Protein AF-A0A817AY03-F1 (afdb_monomer_lite)

Sequence (115 aa):
TSQDGQIGIVLSPLWFEPYSTSLEDNEAVKRALAIELDCNKHRTRDRGILHSVPEGLRKVLNYIKDKYNNPTVYIKENGINDYDDGRKSRGDILNDTFRIKYHEDHLQQLYKAIM

Secondary structure (DSSP, 8-state):
----PPP-----PPP---SSSSHHHHHHHHHHHHHHHHS-PPP--SS-PPP--HHHHHHHHHHHHHHTTS----------PPP--S---HHHHH--HHHHHHHHHHHHHHHHHH-

InterPro domains:
  IPR001360 Glycoside hydrolase family 1 [PF00232] (52-114)
  IPR001360 Glycoside hydrolase family 1 [PTHR10353] (47-114)
  IPR017853 Glycoside hydrolase superfamily [SSF51445] (2-114)

Structure (mmCIF, N/CA/C/O backbone):
data_AF-A0A817AY03-F1
#
_entry.id   AF-A0A817AY03-F1
#
loop_
_atom_site.group_PDB
_atom_site.id
_atom_site.type_symbol
_atom_site.label_atom_id
_atom_site.label_alt_id
_atom_site.label_comp_id
_atom_site.label_asym_id
_atom_site.label_entity_id
_atom_site.label_seq_id
_atom_site.pdbx_PDB_ins_code
_atom_site.Cartn_x
_atom_site.Cartn_y
_atom_site.Cartn_z
_atom_site.occupancy
_atom_site.B_iso_or_equiv
_atom_site.auth_seq_id
_atom_site.auth_comp_id
_atom_site.auth_asym_id
_atom_site.auth_atom_id
_atom_site.pdbx_PDB_model_num
ATOM 1 N N . THR A 1 1 ? -40.099 -7.678 -7.624 1.00 68.94 1 THR A N 1
ATOM 2 C CA . THR A 1 1 ? -38.789 -8.358 -7.582 1.00 68.94 1 THR A CA 1
ATOM 3 C C . THR A 1 1 ? -37.878 -7.537 -6.696 1.00 68.94 1 THR A C 1
ATOM 5 O O . THR A 1 1 ? -37.611 -6.394 -7.039 1.00 68.94 1 THR A O 1
ATOM 8 N N . SER A 1 2 ? -37.493 -8.036 -5.518 1.00 71.88 2 SER A N 1
ATOM 9 C CA . SER A 1 2 ? -36.431 -7.384 -4.740 1.00 71.88 2 SER A CA 1
ATOM 10 C C . SER A 1 2 ? -35.095 -7.705 -5.405 1.00 71.88 2 SER A C 1
ATOM 12 O O . SER A 1 2 ? -34.881 -8.834 -5.843 1.00 71.88 2 SER A O 1
ATOM 14 N N . GLN A 1 3 ? -34.235 -6.705 -5.559 1.00 78.62 3 GLN A N 1
ATOM 15 C CA . GLN A 1 3 ? -32.862 -6.908 -6.007 1.00 78.62 3 GLN A CA 1
ATOM 16 C C . GLN A 1 3 ? -31.963 -6.878 -4.771 1.00 78.62 3 GLN A C 1
ATOM 18 O O . GLN A 1 3 ? -31.939 -5.869 -4.072 1.00 78.62 3 GLN A O 1
ATOM 23 N N . ASP A 1 4 ? -31.201 -7.947 -4.536 1.00 86.94 4 ASP A N 1
ATOM 24 C CA . ASP A 1 4 ? -30.235 -8.064 -3.427 1.00 86.94 4 ASP A CA 1
ATOM 25 C C . ASP A 1 4 ? -28.902 -7.349 -3.740 1.00 86.94 4 ASP A C 1
ATOM 27 O O . ASP A 1 4 ? -27.816 -7.782 -3.353 1.00 86.94 4 ASP A O 1
ATOM 31 N N . GLY A 1 5 ? -28.967 -6.263 -4.515 1.00 84.44 5 GLY A N 1
ATOM 32 C CA . GLY A 1 5 ? -27.798 -5.490 -4.920 1.00 84.44 5 GLY A CA 1
ATOM 33 C C . GLY A 1 5 ? -27.211 -4.707 -3.748 1.00 84.44 5 GLY A C 1
ATOM 34 O O . GLY A 1 5 ? -27.939 -4.125 -2.948 1.00 84.44 5 GLY A O 1
ATOM 35 N N . GLN A 1 6 ? -25.884 -4.652 -3.669 1.00 85.69 6 GLN A N 1
ATOM 36 C CA . GLN A 1 6 ? -25.173 -3.823 -2.697 1.00 85.69 6 GLN A CA 1
ATOM 37 C C . GLN A 1 6 ? -24.692 -2.534 -3.373 1.00 85.69 6 GLN A C 1
ATOM 39 O O . GLN A 1 6 ? -24.118 -2.576 -4.462 1.00 85.69 6 GLN A O 1
ATOM 44 N N . ILE A 1 7 ? -24.914 -1.390 -2.722 1.00 83.81 7 ILE A N 1
ATOM 45 C CA . ILE A 1 7 ? -24.373 -0.087 -3.129 1.00 83.81 7 ILE A CA 1
ATOM 46 C C . ILE A 1 7 ? -23.209 0.236 -2.192 1.00 83.81 7 ILE A C 1
ATOM 48 O O . ILE A 1 7 ? -23.358 0.171 -0.973 1.00 83.81 7 ILE A O 1
ATOM 52 N N . GLY A 1 8 ? -22.058 0.589 -2.760 1.00 81.25 8 GLY A N 1
ATOM 53 C CA . GLY A 1 8 ? -20.866 0.997 -2.020 1.00 81.25 8 GLY A CA 1
ATOM 54 C C . GLY A 1 8 ? -20.216 2.228 -2.645 1.00 81.25 8 GLY A C 1
ATOM 55 O O . GLY A 1 8 ? -20.523 2.596 -3.779 1.00 81.25 8 GLY A O 1
ATOM 56 N N . ILE A 1 9 ? -19.310 2.859 -1.901 1.00 80.62 9 ILE A N 1
ATOM 57 C CA . ILE A 1 9 ? -18.501 3.991 -2.366 1.00 80.62 9 ILE A CA 1
ATOM 58 C C . ILE A 1 9 ? -17.083 3.479 -2.622 1.00 80.62 9 ILE A C 1
ATOM 60 O O . ILE A 1 9 ? -16.515 2.784 -1.780 1.00 80.62 9 ILE A O 1
ATOM 64 N N . VAL A 1 10 ? -16.507 3.814 -3.779 1.00 81.25 10 VAL A N 1
ATOM 65 C CA . VAL A 1 10 ? -15.103 3.511 -4.083 1.00 81.25 10 VAL A CA 1
ATOM 66 C C . VAL A 1 10 ? -14.241 4.655 -3.565 1.00 81.25 10 VAL A C 1
ATOM 68 O O . VAL A 1 10 ? -14.368 5.787 -4.028 1.00 81.25 10 VAL A O 1
ATOM 71 N N . LEU A 1 11 ? -13.373 4.351 -2.603 1.00 80.00 11 LEU A N 1
ATOM 72 C CA . LEU A 1 11 ? -12.358 5.269 -2.094 1.00 80.00 11 LEU A CA 1
ATOM 73 C C . LEU A 1 11 ? -10.998 4.880 -2.684 1.00 80.00 11 LEU A C 1
ATOM 75 O O . LEU A 1 11 ? -10.690 3.694 -2.795 1.00 80.00 11 LEU A O 1
ATOM 79 N N . SER A 1 12 ? -10.181 5.873 -3.038 1.00 80.00 12 SER A N 1
ATOM 80 C CA . SER A 1 12 ? -8.818 5.681 -3.561 1.00 80.00 12 SER A CA 1
ATOM 81 C C . SER A 1 12 ? -7.791 6.343 -2.630 1.00 80.00 12 SER A C 1
ATOM 83 O O . SER A 1 12 ? -7.178 7.335 -3.034 1.00 80.00 12 SER A O 1
ATOM 85 N N . PRO A 1 13 ? -7.620 5.840 -1.393 1.00 76.50 13 PRO A N 1
ATOM 86 C CA . PRO A 1 13 ? -6.729 6.456 -0.422 1.00 76.50 13 PRO A CA 1
ATOM 87 C C . PRO A 1 13 ? -5.252 6.272 -0.785 1.00 76.50 13 PRO A C 1
ATOM 89 O O . PRO A 1 13 ? -4.847 5.248 -1.341 1.00 76.50 13 PRO A O 1
ATOM 92 N N . LEU A 1 14 ? -4.433 7.245 -0.409 1.00 76.50 14 LEU A N 1
ATOM 93 C CA . LEU A 1 14 ? -2.986 7.206 -0.441 1.00 76.50 14 LEU A CA 1
ATOM 94 C C . LEU A 1 14 ? -2.456 6.810 0.927 1.00 76.50 14 LEU A C 1
ATOM 96 O O . LEU A 1 14 ? -3.041 7.064 1.979 1.00 76.50 14 LEU A O 1
ATOM 100 N N . TRP A 1 15 ? -1.272 6.218 0.896 1.00 80.25 15 TRP A N 1
ATOM 101 C CA . TRP A 1 15 ? -0.473 6.048 2.089 1.00 80.25 15 TRP A CA 1
ATOM 102 C C . TRP A 1 15 ? 0.545 7.186 2.197 1.00 80.25 15 TRP A C 1
ATOM 104 O O . TRP A 1 15 ? 1.190 7.542 1.209 1.00 80.25 15 TRP A O 1
ATOM 114 N N . PHE A 1 16 ? 0.710 7.722 3.406 1.00 82.25 16 PHE A N 1
ATOM 115 C CA . PHE A 1 16 ? 1.714 8.733 3.725 1.00 82.25 16 PHE A CA 1
ATOM 116 C C . PHE A 1 16 ? 2.697 8.165 4.746 1.00 82.25 16 PHE A C 1
ATOM 118 O O . PHE A 1 16 ? 2.293 7.548 5.732 1.00 82.25 16 PHE A O 1
ATOM 125 N N . GLU A 1 17 ? 3.989 8.388 4.527 1.00 82.31 17 GLU A N 1
ATOM 126 C CA . GLU A 1 17 ? 5.019 8.079 5.518 1.00 82.31 17 GLU A CA 1
ATOM 127 C C . GLU A 1 17 ? 5.395 9.343 6.294 1.00 82.31 17 GLU A C 1
ATOM 129 O O . GLU A 1 17 ? 5.494 10.416 5.691 1.00 82.31 17 GLU A O 1
ATOM 134 N N . PRO A 1 18 ? 5.567 9.253 7.625 1.00 87.12 18 PRO A N 1
ATOM 135 C CA . PRO A 1 18 ? 5.958 10.409 8.414 1.00 87.12 18 PRO A CA 1
ATOM 136 C C . PRO A 1 18 ? 7.391 10.799 8.055 1.00 87.12 18 PRO A C 1
ATOM 138 O O . PRO A 1 18 ? 8.245 9.936 7.852 1.00 87.12 18 PRO A O 1
ATOM 141 N N . TYR A 1 19 ? 7.659 12.103 7.993 1.00 86.19 19 TYR A N 1
ATOM 142 C CA . TYR A 1 19 ? 8.994 12.609 7.671 1.00 86.19 19 TYR A CA 1
ATOM 143 C C . TYR A 1 19 ? 10.032 12.224 8.739 1.00 86.19 19 TYR A C 1
ATOM 145 O O . TYR A 1 19 ? 11.178 11.915 8.416 1.00 86.19 19 TYR A O 1
ATOM 153 N N . SER A 1 20 ? 9.630 12.200 10.013 1.00 91.38 20 SER A N 1
ATOM 154 C CA . SER A 1 20 ? 10.464 11.758 11.130 1.00 91.38 20 SER A CA 1
ATOM 155 C C . SER A 1 20 ? 9.662 10.969 12.170 1.00 91.38 20 SER A C 1
ATOM 157 O O . SER A 1 20 ? 8.452 10.783 12.053 1.00 91.38 20 SER A O 1
ATOM 159 N N . THR A 1 21 ? 10.332 10.508 13.228 1.00 91.38 21 THR A N 1
ATOM 160 C CA . THR A 1 21 ? 9.687 9.847 14.375 1.00 91.38 21 THR A CA 1
ATOM 161 C C . THR A 1 21 ? 9.020 10.829 15.344 1.00 91.38 21 THR A C 1
ATOM 163 O O . THR A 1 21 ? 8.517 10.403 16.385 1.00 91.38 21 THR A O 1
ATOM 166 N N . SER A 1 22 ? 9.002 12.130 15.030 1.00 94.94 22 SER A N 1
ATOM 167 C CA . SER A 1 22 ? 8.353 13.144 15.860 1.00 94.94 22 SER A CA 1
ATOM 168 C C . SER A 1 22 ? 6.854 12.864 16.025 1.00 94.94 22 SER A C 1
ATOM 170 O O . SER A 1 22 ? 6.196 12.287 15.153 1.00 94.94 22 SER A O 1
ATOM 172 N N . LEU A 1 23 ? 6.286 13.275 17.160 1.00 92.38 23 LEU A N 1
ATOM 173 C CA . LEU A 1 23 ? 4.842 13.164 17.378 1.00 92.38 23 LEU A CA 1
ATOM 174 C C . LEU A 1 23 ? 4.064 13.964 16.322 1.00 92.38 23 LEU A C 1
ATOM 176 O O . LEU A 1 23 ? 3.047 13.495 15.823 1.00 92.38 23 LEU A O 1
ATOM 180 N N . GLU A 1 24 ? 4.568 15.141 15.956 1.00 92.62 24 GLU A N 1
ATOM 181 C CA . GLU A 1 24 ? 3.927 16.032 14.992 1.00 92.62 24 GLU A CA 1
ATOM 182 C C . GLU A 1 24 ? 3.797 15.394 13.603 1.00 92.62 24 GLU A C 1
ATOM 184 O O . GLU A 1 24 ? 2.703 15.406 13.036 1.00 92.62 24 GLU A O 1
ATOM 189 N N . ASP A 1 25 ? 4.860 14.764 13.094 1.00 90.06 25 ASP A N 1
ATOM 190 C CA . ASP A 1 25 ? 4.835 14.098 11.786 1.00 90.06 25 ASP A CA 1
ATOM 191 C C . ASP A 1 25 ? 3.897 12.888 11.781 1.00 90.06 25 ASP A C 1
ATOM 193 O O . ASP A 1 25 ? 3.136 12.677 10.833 1.00 90.06 25 ASP A O 1
ATOM 197 N N . ASN A 1 26 ? 3.896 12.111 12.866 1.00 87.94 26 ASN A N 1
ATOM 198 C CA . ASN A 1 26 ? 2.990 10.974 13.007 1.00 87.94 26 ASN A CA 1
ATOM 199 C C . ASN A 1 26 ? 1.519 11.417 13.057 1.00 87.94 26 ASN A C 1
ATOM 201 O O . ASN A 1 26 ? 0.663 10.810 12.408 1.00 87.94 26 ASN A O 1
ATOM 205 N N . GLU A 1 27 ? 1.209 12.492 13.783 1.00 89.00 27 GLU A N 1
ATOM 206 C CA . GLU A 1 27 ? -0.142 13.059 13.817 1.00 89.00 27 GLU A CA 1
ATOM 207 C C . GLU A 1 27 ? -0.519 13.747 12.497 1.00 89.00 27 GLU A C 1
ATOM 209 O O . GLU A 1 27 ? -1.690 13.763 12.117 1.00 89.00 27 GLU A O 1
ATOM 214 N N . ALA A 1 28 ? 0.443 14.292 11.749 1.00 88.06 28 ALA A N 1
ATOM 215 C CA . ALA A 1 28 ? 0.204 14.806 10.404 1.00 88.06 28 ALA A CA 1
ATOM 216 C C . ALA A 1 28 ? -0.226 13.687 9.440 1.00 88.06 28 ALA A C 1
ATOM 218 O O . ALA A 1 28 ? -1.235 13.841 8.752 1.00 88.06 28 ALA A O 1
ATOM 219 N N . VAL A 1 29 ? 0.457 12.537 9.454 1.00 86.62 29 VAL A N 1
ATOM 220 C CA . VAL A 1 29 ? 0.093 11.363 8.638 1.00 86.62 29 VAL A CA 1
ATOM 221 C C . VAL A 1 29 ? -1.296 10.833 8.991 1.00 86.62 29 VAL A C 1
ATOM 223 O O . VAL A 1 29 ? -2.113 10.610 8.097 1.00 86.62 29 VAL A O 1
ATOM 226 N N . LYS A 1 30 ? -1.606 10.679 10.285 1.00 84.19 30 LYS A N 1
ATOM 227 C CA . LYS A 1 30 ? -2.936 10.223 10.727 1.00 84.19 30 LYS A CA 1
ATOM 228 C C . LYS A 1 30 ? -4.044 11.169 10.271 1.00 84.19 30 LYS A C 1
ATOM 230 O O . LYS A 1 30 ? -5.084 10.710 9.802 1.00 84.19 30 LYS A O 1
ATOM 235 N N . ARG A 1 31 ? -3.821 12.484 10.385 1.00 84.06 31 ARG A N 1
ATOM 236 C CA . ARG A 1 31 ? -4.769 13.503 9.909 1.00 84.06 31 ARG A CA 1
ATOM 237 C C . ARG A 1 31 ? -4.931 13.462 8.394 1.00 84.06 31 ARG A C 1
ATOM 239 O O . ARG A 1 31 ? -6.056 13.575 7.925 1.00 84.06 31 ARG A O 1
ATOM 246 N N . ALA A 1 32 ? -3.849 13.283 7.637 1.00 84.50 32 ALA A N 1
ATOM 247 C CA . ALA A 1 32 ? -3.908 13.184 6.181 1.00 84.50 32 ALA A CA 1
ATOM 248 C C . ALA A 1 32 ? -4.739 11.975 5.725 1.00 84.50 32 ALA A C 1
ATOM 250 O O . ALA A 1 32 ? -5.636 12.138 4.901 1.00 84.50 32 ALA A O 1
ATOM 251 N N . LEU A 1 33 ? -4.507 10.801 6.325 1.00 82.00 33 LEU A N 1
ATOM 252 C CA . LEU A 1 33 ? -5.272 9.590 6.024 1.00 82.00 33 LEU A CA 1
ATOM 253 C C . LEU A 1 33 ? -6.758 9.743 6.385 1.00 82.00 33 LEU A C 1
ATOM 255 O O . LEU A 1 33 ? -7.620 9.385 5.588 1.00 82.00 33 LEU A O 1
ATOM 259 N N . ALA A 1 34 ? -7.061 10.320 7.553 1.00 78.81 34 ALA A N 1
ATOM 260 C CA . ALA A 1 34 ? -8.439 10.602 7.953 1.00 78.81 34 ALA A CA 1
ATOM 261 C C . ALA A 1 34 ? -9.121 11.577 6.980 1.00 78.81 34 ALA A C 1
ATOM 263 O O . ALA A 1 34 ? -10.227 11.320 6.530 1.00 78.81 34 ALA A O 1
ATOM 264 N N . ILE A 1 35 ? -8.444 12.662 6.584 1.00 79.69 35 ILE A N 1
ATOM 265 C CA . ILE A 1 35 ? -8.972 13.611 5.592 1.00 79.69 35 ILE A CA 1
ATOM 266 C C . ILE A 1 35 ? -9.263 12.914 4.263 1.00 79.69 35 ILE A C 1
ATOM 268 O O . ILE A 1 35 ? -10.241 13.259 3.614 1.00 79.69 35 ILE A O 1
ATOM 272 N N . GLU A 1 36 ? -8.436 11.967 3.834 1.00 77.56 36 GLU A N 1
ATOM 273 C CA . GLU A 1 36 ? -8.634 11.295 2.552 1.00 77.56 36 GLU A CA 1
ATOM 274 C C . GLU A 1 36 ? -9.764 10.261 2.577 1.00 77.56 36 GLU A C 1
ATOM 276 O O . GLU A 1 36 ? -10.511 10.145 1.607 1.00 77.56 36 GLU A O 1
ATOM 281 N N . LEU A 1 37 ? -9.918 9.539 3.688 1.00 76.00 37 LEU A N 1
ATOM 282 C CA . LEU A 1 37 ? -10.995 8.564 3.858 1.00 76.00 37 LEU A CA 1
ATOM 283 C C . LEU A 1 37 ? -12.342 9.227 4.180 1.00 76.00 37 LEU A C 1
ATOM 285 O O . LEU A 1 37 ? -13.376 8.753 3.713 1.00 76.00 37 LEU A O 1
ATOM 289 N N . ASP A 1 38 ? -12.333 10.333 4.930 1.00 65.94 38 ASP A N 1
ATOM 290 C CA . ASP A 1 38 ? -13.546 11.003 5.412 1.00 65.94 38 ASP A CA 1
ATOM 291 C C . ASP A 1 38 ? -13.976 12.190 4.526 1.00 65.94 38 ASP A C 1
ATOM 293 O O . ASP A 1 38 ? -15.124 12.633 4.592 1.00 65.94 38 ASP A O 1
ATOM 297 N N . CYS A 1 39 ? -13.092 12.739 3.681 1.00 54.38 39 CYS A N 1
ATOM 298 C CA . CYS A 1 39 ? -13.418 13.823 2.750 1.00 54.38 39 CYS A CA 1
ATOM 299 C C . CYS A 1 39 ? -12.981 13.478 1.320 1.00 54.38 39 CYS A C 1
ATOM 301 O O . CYS A 1 39 ? -11.795 13.470 0.998 1.00 54.38 39 CYS A O 1
ATOM 303 N N . ASN A 1 40 ? -13.956 13.317 0.418 1.00 49.91 40 ASN A N 1
ATOM 304 C CA . ASN A 1 40 ? -13.731 13.205 -1.029 1.00 49.91 40 ASN A CA 1
ATOM 305 C C . ASN A 1 40 ? -13.167 14.520 -1.600 1.00 49.91 40 ASN A C 1
ATOM 307 O O . ASN A 1 40 ? -13.890 15.344 -2.169 1.00 49.91 40 ASN A O 1
ATOM 311 N N . LYS A 1 41 ? -11.864 14.759 -1.436 1.00 49.12 41 LYS A N 1
ATOM 312 C CA . LYS A 1 41 ? -11.193 15.895 -2.070 1.00 49.12 41 LYS A CA 1
ATOM 313 C C . LYS A 1 41 ? -10.906 15.590 -3.536 1.00 49.12 41 LYS A C 1
ATOM 315 O O . LYS A 1 41 ? -10.381 14.538 -3.888 1.00 49.12 41 LYS A O 1
ATOM 320 N N . HIS A 1 42 ? -11.194 16.568 -4.389 1.00 43.75 42 HIS A N 1
ATOM 321 C CA . HIS A 1 42 ? -10.723 16.570 -5.768 1.00 43.75 42 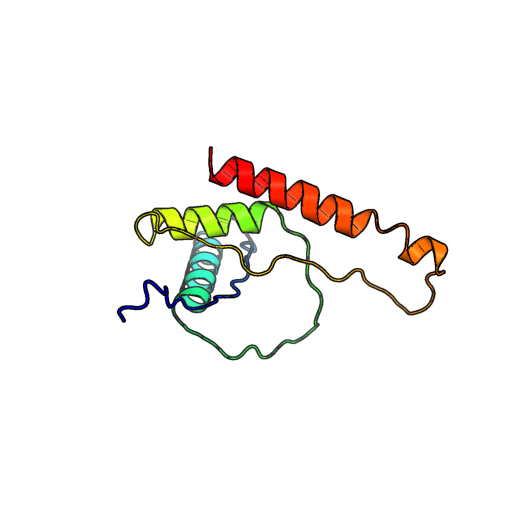HIS A CA 1
ATOM 322 C C . HIS A 1 42 ? -9.202 16.750 -5.765 1.00 43.75 42 HIS A C 1
ATOM 324 O O . HIS A 1 42 ? -8.673 17.723 -5.227 1.00 43.75 42 HIS A O 1
ATOM 330 N N . ARG A 1 43 ? -8.494 15.776 -6.335 1.00 51.31 43 ARG A N 1
ATOM 331 C CA . ARG A 1 43 ? -7.032 15.738 -6.380 1.00 51.31 43 ARG A CA 1
ATOM 332 C C . ARG A 1 43 ? -6.511 16.781 -7.376 1.00 51.31 43 ARG A C 1
ATOM 334 O O . ARG A 1 43 ? -6.726 16.639 -8.575 1.00 51.31 43 ARG A O 1
ATOM 341 N N . THR A 1 44 ? -5.744 17.767 -6.920 1.00 39.69 44 THR A N 1
ATOM 342 C CA . THR A 1 44 ? -4.832 18.531 -7.787 1.00 39.69 44 THR A CA 1
ATOM 343 C C . THR A 1 44 ? -3.488 17.807 -7.777 1.00 39.69 44 THR A C 1
ATOM 345 O O . THR A 1 44 ? -2.678 17.997 -6.872 1.00 39.69 44 THR A O 1
ATOM 348 N N . ARG A 1 45 ? -3.292 16.871 -8.715 1.00 51.66 45 ARG A N 1
ATOM 349 C CA . ARG A 1 45 ? -2.012 16.171 -8.899 1.00 51.66 45 ARG A CA 1
ATOM 350 C C . ARG A 1 45 ? -0.950 17.182 -9.322 1.00 51.66 45 ARG A C 1
ATOM 352 O O . ARG A 1 45 ? -1.096 17.789 -10.375 1.00 51.66 45 ARG A O 1
ATOM 359 N N . ASP A 1 46 ? 0.146 17.247 -8.581 1.00 50.19 46 ASP A N 1
ATOM 360 C CA . ASP A 1 46 ? 1.425 17.664 -9.141 1.00 50.19 46 ASP A CA 1
ATOM 361 C C . ASP A 1 46 ? 2.350 16.431 -9.135 1.00 50.19 46 ASP A C 1
ATOM 363 O O . ASP A 1 46 ? 2.499 15.764 -8.112 1.00 50.19 46 ASP A O 1
ATOM 367 N N . ARG A 1 47 ? 2.909 16.093 -10.305 1.00 54.03 47 ARG A N 1
ATOM 368 C CA . ARG A 1 47 ? 3.910 15.040 -10.619 1.00 54.03 47 ARG A CA 1
ATOM 369 C C . ARG A 1 47 ? 3.544 13.604 -11.027 1.00 54.03 47 ARG A C 1
ATOM 371 O O . ARG A 1 47 ? 4.460 12.926 -11.463 1.00 54.03 47 ARG A O 1
ATOM 378 N N . GLY A 1 48 ? 2.303 13.114 -10.987 1.00 60.84 48 GLY A N 1
ATOM 379 C CA . GLY A 1 48 ? 1.889 11.885 -11.719 1.00 60.84 48 GLY A CA 1
ATOM 380 C C . GLY A 1 48 ? 2.635 10.547 -11.468 1.00 60.84 48 GLY A C 1
ATOM 381 O O . GLY A 1 48 ? 2.267 9.548 -12.081 1.00 60.84 48 GLY A O 1
ATOM 382 N N . ILE A 1 49 ? 3.636 10.493 -10.585 1.00 66.81 49 ILE A N 1
ATOM 383 C CA . ILE A 1 49 ? 4.444 9.302 -10.285 1.00 66.81 49 ILE A CA 1
ATOM 384 C C . ILE A 1 49 ? 3.834 8.568 -9.088 1.00 66.81 49 ILE A C 1
ATOM 386 O O . ILE A 1 49 ? 3.558 9.175 -8.051 1.00 66.81 49 ILE A O 1
ATOM 390 N N . LEU A 1 50 ? 3.619 7.260 -9.235 1.00 71.56 50 LEU A N 1
ATOM 391 C CA . LEU A 1 50 ? 3.205 6.367 -8.156 1.00 71.56 50 LEU A CA 1
ATOM 392 C C . LEU A 1 50 ? 4.430 5.619 -7.627 1.00 71.56 50 LEU A C 1
ATOM 394 O O . LEU A 1 50 ? 5.184 5.030 -8.397 1.00 71.56 50 LEU A O 1
ATOM 398 N N . HIS A 1 51 ? 4.620 5.631 -6.311 1.00 78.69 51 HIS A N 1
ATOM 399 C CA . HIS A 1 51 ? 5.646 4.830 -5.649 1.00 78.69 51 HIS A CA 1
ATOM 400 C C . HIS A 1 51 ? 5.032 3.517 -5.150 1.00 78.69 51 HIS A C 1
ATOM 402 O O . HIS A 1 51 ? 3.938 3.517 -4.586 1.00 78.69 51 HIS A O 1
ATOM 408 N N . SER A 1 52 ? 5.735 2.399 -5.348 1.00 85.44 52 SER A N 1
ATOM 409 C CA . SER A 1 52 ? 5.335 1.102 -4.792 1.00 85.44 52 SER A CA 1
ATOM 410 C C . SER A 1 52 ? 5.659 1.057 -3.300 1.00 85.44 52 SER A C 1
ATOM 412 O O . SER A 1 52 ? 6.832 1.057 -2.930 1.00 85.44 52 SER A O 1
ATOM 414 N N . VAL A 1 53 ? 4.628 1.022 -2.452 1.00 88.50 53 VAL A N 1
ATOM 415 C CA . VAL A 1 53 ? 4.766 0.919 -0.989 1.00 88.50 53 VAL A CA 1
ATOM 416 C C . VAL A 1 53 ? 3.824 -0.182 -0.484 1.00 88.50 53 VAL A C 1
ATOM 418 O O . VAL A 1 53 ? 2.722 0.113 -0.014 1.00 88.50 53 VAL A O 1
ATOM 421 N N . PRO A 1 54 ? 4.210 -1.465 -0.599 1.00 89.50 54 PRO A N 1
ATOM 422 C CA . PRO A 1 54 ? 3.312 -2.584 -0.319 1.00 89.50 54 PRO A CA 1
ATOM 423 C C . PRO A 1 54 ? 2.856 -2.607 1.152 1.00 89.50 54 PRO A C 1
ATOM 425 O O . PRO A 1 54 ? 1.702 -2.927 1.443 1.00 89.50 54 PRO A O 1
ATOM 428 N N . GLU A 1 55 ? 3.702 -2.197 2.102 1.00 90.50 55 GLU A N 1
ATOM 429 C CA . GLU A 1 55 ? 3.329 -2.049 3.517 1.00 90.50 55 GLU A CA 1
ATOM 430 C C . GLU A 1 55 ? 2.228 -1.006 3.727 1.00 90.50 55 GLU A C 1
ATOM 432 O O . GLU A 1 55 ? 1.453 -1.130 4.678 1.00 90.50 55 GLU A O 1
ATOM 437 N N . GLY A 1 56 ? 2.151 0.006 2.859 1.00 86.69 56 GLY A N 1
ATOM 438 C CA . GLY A 1 56 ? 1.124 1.041 2.900 1.00 86.69 56 GLY A CA 1
ATOM 439 C C . GLY A 1 56 ? -0.273 0.446 2.761 1.00 86.69 56 GLY A C 1
ATOM 440 O O . GLY A 1 56 ? -1.143 0.760 3.570 1.00 86.69 56 GLY A O 1
ATOM 441 N N . LEU A 1 57 ? -0.466 -0.504 1.835 1.00 90.50 57 LEU A N 1
ATOM 442 C CA . LEU A 1 57 ? -1.739 -1.216 1.667 1.00 90.50 57 LEU A CA 1
ATOM 443 C C . LEU A 1 57 ? -2.170 -1.913 2.965 1.00 90.50 57 LEU A C 1
ATOM 445 O O . LEU A 1 57 ? -3.297 -1.730 3.422 1.00 90.50 57 LEU A O 1
ATOM 449 N N . ARG A 1 58 ? -1.266 -2.667 3.603 1.00 92.19 58 ARG A N 1
ATOM 450 C CA . ARG A 1 58 ? -1.567 -3.337 4.880 1.00 92.19 58 ARG A CA 1
ATOM 451 C C . ARG A 1 58 ? -1.908 -2.337 5.980 1.00 92.19 58 ARG A C 1
ATOM 453 O O . ARG A 1 58 ? -2.849 -2.562 6.733 1.00 92.19 58 ARG A O 1
ATOM 460 N N . LYS A 1 59 ? -1.165 -1.233 6.079 1.00 90.12 59 LYS A N 1
ATOM 461 C CA . LYS A 1 59 ? -1.422 -0.201 7.092 1.00 90.12 59 LYS A CA 1
ATOM 462 C C . LYS A 1 59 ? -2.773 0.490 6.875 1.00 90.12 59 LYS A C 1
ATOM 464 O O . LYS A 1 59 ? -3.471 0.718 7.857 1.00 90.12 59 LYS A O 1
ATOM 469 N N . VAL A 1 60 ? -3.175 0.755 5.628 1.00 90.38 60 VAL A N 1
ATOM 470 C CA . VAL A 1 60 ? -4.514 1.285 5.304 1.00 90.38 60 VAL A CA 1
ATOM 471 C C . VAL A 1 60 ? -5.606 0.295 5.707 1.00 90.38 60 VAL A C 1
ATOM 473 O O . VAL A 1 60 ? -6.568 0.688 6.361 1.00 90.38 60 VAL A O 1
ATOM 476 N N . LEU A 1 61 ? -5.456 -0.992 5.378 1.00 92.38 61 LEU A N 1
ATOM 477 C CA . LEU A 1 61 ? -6.436 -2.017 5.755 1.00 92.38 61 LEU A CA 1
ATOM 478 C C . LEU A 1 61 ? -6.563 -2.158 7.278 1.00 92.38 61 LEU A C 1
ATOM 480 O O . LEU A 1 61 ? -7.678 -2.197 7.794 1.00 92.38 61 LEU A O 1
ATOM 484 N N . ASN A 1 62 ? -5.440 -2.152 8.000 1.00 92.00 62 ASN A N 1
ATOM 485 C CA . ASN A 1 62 ? -5.438 -2.170 9.463 1.00 92.00 62 ASN A CA 1
ATOM 486 C C . ASN A 1 62 ? -6.090 -0.911 10.046 1.00 92.00 62 ASN A C 1
ATOM 488 O O . ASN A 1 62 ? -6.900 -1.013 10.959 1.00 92.00 62 ASN A O 1
ATOM 492 N N . TYR A 1 63 ? -5.807 0.267 9.480 1.0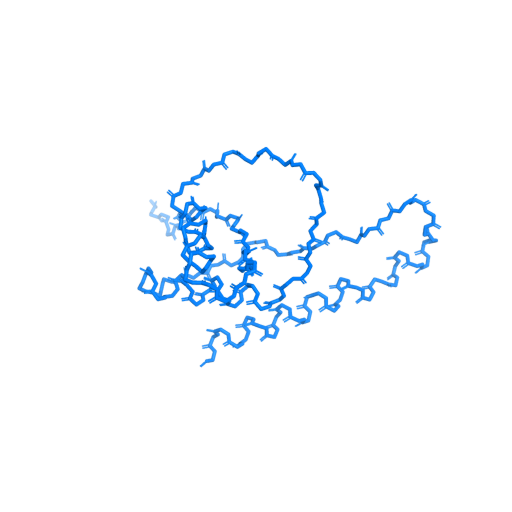0 90.81 63 TYR A N 1
ATOM 493 C CA . TYR A 1 63 ? -6.471 1.503 9.888 1.00 90.81 63 TYR A CA 1
ATOM 494 C C . TYR A 1 63 ? -7.988 1.406 9.709 1.00 90.81 63 TYR A C 1
ATOM 496 O O . TYR A 1 63 ? -8.730 1.729 10.631 1.00 90.81 63 TYR A O 1
ATOM 504 N N . ILE A 1 64 ? -8.458 0.926 8.551 1.00 90.81 64 ILE A N 1
ATOM 505 C CA . ILE A 1 64 ? -9.893 0.768 8.288 1.00 90.81 64 ILE A CA 1
ATOM 506 C C . ILE A 1 64 ? -10.518 -0.203 9.295 1.00 90.81 64 ILE A C 1
ATOM 508 O O . ILE A 1 64 ? -11.582 0.077 9.853 1.00 90.81 64 ILE A O 1
ATOM 512 N N . LYS A 1 65 ? -9.834 -1.322 9.550 1.00 93.06 65 LYS A N 1
ATOM 513 C CA . LYS A 1 65 ? -10.241 -2.335 10.521 1.00 93.06 65 LYS A CA 1
ATOM 514 C C . LYS A 1 65 ? -10.414 -1.747 11.919 1.00 93.06 65 LYS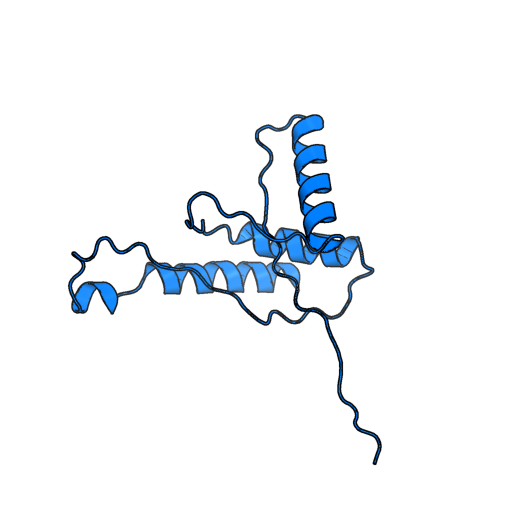 A C 1
ATOM 516 O O . LYS A 1 65 ? -11.484 -1.898 12.505 1.00 93.06 65 LYS A O 1
ATOM 521 N N . ASP A 1 66 ? -9.404 -1.042 12.413 1.00 93.44 66 ASP A N 1
ATOM 522 C CA . ASP A 1 66 ? -9.388 -0.506 13.774 1.00 93.44 66 ASP A CA 1
ATOM 523 C C . ASP A 1 66 ? -10.341 0.690 13.935 1.00 93.44 66 ASP A C 1
ATOM 525 O O . ASP A 1 66 ? -10.969 0.858 14.980 1.00 93.44 66 ASP A O 1
ATOM 529 N N . LYS A 1 67 ? -10.479 1.525 12.896 1.00 92.00 67 LYS A N 1
ATOM 530 C CA . LYS A 1 67 ? -11.258 2.769 12.945 1.00 92.00 67 LYS A CA 1
ATOM 531 C C . LYS A 1 67 ? -12.751 2.573 12.684 1.00 92.00 67 LYS A C 1
ATOM 533 O O . LYS A 1 67 ? -13.559 3.241 13.328 1.00 92.00 67 LYS A O 1
ATOM 538 N N . TYR A 1 68 ? -13.119 1.692 11.753 1.00 91.38 68 TYR A N 1
ATOM 539 C CA . TYR A 1 68 ? -14.500 1.535 11.274 1.00 91.38 68 TYR A CA 1
ATOM 540 C C . TYR A 1 68 ? -15.116 0.180 11.654 1.00 91.38 68 TYR A C 1
ATOM 542 O O . TYR A 1 68 ? -16.042 -0.283 10.993 1.00 91.38 68 TYR A O 1
ATOM 550 N N . ASN A 1 69 ? -14.633 -0.441 12.737 1.00 94.50 69 ASN A N 1
ATOM 551 C CA . ASN A 1 69 ? -15.167 -1.693 13.288 1.00 94.50 69 ASN A CA 1
ATOM 552 C C . ASN A 1 69 ? -15.113 -2.875 12.299 1.00 94.50 69 ASN A C 1
ATOM 554 O O . ASN A 1 69 ? -16.070 -3.635 12.163 1.00 94.50 69 ASN A O 1
ATOM 558 N N . ASN A 1 70 ? -13.978 -3.020 11.609 1.00 94.19 70 ASN A N 1
ATOM 559 C CA . ASN A 1 70 ? -13.679 -4.132 10.705 1.00 94.19 70 ASN A CA 1
ATOM 560 C C . ASN A 1 70 ? -14.783 -4.446 9.672 1.00 94.19 70 ASN A C 1
ATOM 562 O O . ASN A 1 70 ? -15.309 -5.564 9.652 1.00 94.19 70 ASN A O 1
ATOM 566 N N . PRO A 1 71 ? -15.155 -3.480 8.812 1.00 94.12 71 PRO A N 1
ATOM 567 C CA . PRO A 1 71 ? -16.162 -3.713 7.788 1.00 94.12 71 PRO A CA 1
ATOM 568 C C . PRO A 1 71 ? -15.629 -4.667 6.709 1.00 94.12 71 PRO A C 1
ATOM 570 O O . PRO A 1 71 ? -14.421 -4.828 6.533 1.00 94.12 71 PRO A O 1
ATOM 573 N N . THR A 1 72 ? -16.523 -5.265 5.920 1.00 92.50 72 THR A N 1
ATOM 574 C CA . THR A 1 72 ? -16.113 -5.978 4.704 1.00 92.50 72 THR A CA 1
ATOM 575 C C . THR A 1 72 ? -15.521 -4.990 3.698 1.00 92.50 72 THR A C 1
ATOM 577 O O . THR A 1 72 ? -16.185 -4.035 3.298 1.00 92.50 72 THR A O 1
ATOM 580 N N . VAL A 1 73 ? -14.282 -5.234 3.265 1.00 91.81 73 VAL A N 1
ATOM 581 C CA . VAL A 1 73 ? -13.566 -4.389 2.299 1.00 91.81 73 VAL A CA 1
ATOM 582 C C . VAL A 1 73 ? -13.409 -5.128 0.973 1.00 91.81 73 VAL A C 1
ATOM 584 O O . VAL A 1 73 ? -12.950 -6.268 0.939 1.00 91.81 73 VAL A O 1
ATOM 587 N N . TYR A 1 74 ? -13.736 -4.450 -0.128 1.00 91.75 74 TYR A N 1
ATOM 588 C CA . TYR A 1 74 ? -13.501 -4.934 -1.487 1.00 91.75 74 TYR A CA 1
ATOM 589 C C . TYR A 1 74 ? -12.470 -4.044 -2.178 1.00 91.75 74 TYR A C 1
ATOM 591 O O . TYR A 1 74 ? -12.726 -2.866 -2.426 1.00 91.75 74 TYR A O 1
ATOM 599 N N . ILE A 1 75 ? -11.316 -4.608 -2.534 1.00 90.75 75 ILE A N 1
ATOM 600 C CA . ILE A 1 75 ? -10.321 -3.908 -3.353 1.00 90.75 75 ILE A CA 1
ATOM 601 C C . ILE A 1 75 ? -10.785 -3.982 -4.807 1.00 90.75 75 ILE A C 1
ATOM 603 O O . ILE A 1 75 ? -10.739 -5.042 -5.429 1.00 90.75 75 ILE A O 1
ATOM 607 N N . LYS A 1 76 ? -11.285 -2.862 -5.334 1.00 90.31 76 LYS A N 1
ATOM 608 C CA . LYS A 1 76 ? -11.763 -2.771 -6.722 1.00 90.31 76 LYS A CA 1
ATOM 609 C C . LYS A 1 76 ? -10.641 -2.480 -7.713 1.00 90.31 76 LYS A C 1
ATOM 611 O O . LYS A 1 76 ? -10.711 -2.966 -8.836 1.00 90.31 76 LYS A O 1
ATOM 616 N N . GLU A 1 77 ? -9.619 -1.738 -7.292 1.00 88.25 77 GLU A N 1
ATOM 617 C CA . GLU A 1 77 ? -8.481 -1.354 -8.126 1.00 88.25 77 GLU A CA 1
ATOM 618 C C . GLU A 1 77 ? -7.178 -1.456 -7.329 1.00 88.25 77 GLU A C 1
ATOM 620 O O . GLU A 1 77 ? -7.108 -1.044 -6.172 1.00 88.25 77 GLU A O 1
ATOM 625 N N . ASN A 1 78 ? -6.149 -2.022 -7.956 1.00 87.00 78 ASN A N 1
ATOM 626 C CA . ASN A 1 78 ? -4.777 -2.039 -7.466 1.00 87.00 78 ASN A CA 1
ATOM 627 C C . ASN A 1 78 ? -3.845 -2.126 -8.679 1.00 87.00 78 ASN A C 1
ATOM 629 O O . ASN A 1 78 ? -4.076 -2.943 -9.572 1.00 87.00 78 ASN A O 1
ATOM 633 N N . GLY A 1 79 ? -2.803 -1.306 -8.730 1.00 86.88 79 GLY A N 1
ATOM 634 C CA . GLY A 1 79 ? -1.928 -1.263 -9.890 1.00 86.88 79 GLY A CA 1
ATOM 635 C C . GLY A 1 79 ? -0.943 -0.110 -9.855 1.00 86.88 79 GLY A C 1
ATOM 636 O O . GLY A 1 79 ? -1.093 0.860 -9.114 1.00 86.88 79 GLY A O 1
ATOM 637 N N . ILE A 1 80 ? 0.065 -0.231 -10.708 1.00 88.00 80 ILE A N 1
ATOM 638 C CA . ILE A 1 80 ? 1.113 0.763 -10.879 1.00 88.00 80 ILE A CA 1
ATOM 639 C C . ILE A 1 80 ? 1.451 0.888 -12.361 1.00 88.00 80 ILE A C 1
ATOM 641 O O . ILE A 1 80 ? 1.364 -0.083 -13.117 1.00 88.00 80 ILE A O 1
ATOM 645 N N . ASN A 1 81 ? 1.822 2.093 -12.778 1.00 84.75 81 ASN A N 1
ATOM 646 C CA . ASN A 1 81 ? 2.426 2.319 -14.080 1.00 84.75 81 ASN A CA 1
ATOM 647 C C . ASN A 1 81 ? 3.937 2.076 -13.997 1.00 84.75 81 ASN A C 1
ATOM 649 O O . ASN A 1 81 ? 4.594 2.550 -13.073 1.00 84.75 81 ASN A O 1
ATOM 653 N N . ASP A 1 82 ? 4.488 1.370 -14.980 1.00 82.44 82 ASP A N 1
ATOM 654 C CA . ASP A 1 82 ? 5.932 1.363 -15.201 1.00 82.44 82 ASP A CA 1
ATOM 655 C C . ASP A 1 82 ? 6.335 2.684 -15.880 1.00 82.44 82 ASP A C 1
ATOM 657 O O . ASP A 1 82 ? 5.597 3.219 -16.714 1.00 82.44 82 ASP A O 1
ATOM 661 N N . TYR A 1 83 ? 7.479 3.242 -15.493 1.00 81.75 83 TYR A N 1
ATOM 662 C CA . TYR A 1 83 ? 8.008 4.447 -16.122 1.00 81.75 83 TYR A CA 1
ATOM 663 C C . TYR A 1 83 ? 8.544 4.098 -17.513 1.00 81.75 83 TYR A C 1
ATOM 665 O O . TYR A 1 83 ? 9.356 3.183 -17.657 1.00 81.75 83 TYR A O 1
ATOM 673 N N . ASP A 1 84 ? 8.122 4.837 -18.534 1.00 83.69 84 ASP A N 1
ATOM 674 C CA . ASP A 1 84 ? 8.586 4.661 -19.908 1.00 83.69 84 ASP A CA 1
ATOM 675 C C . ASP A 1 84 ? 8.913 6.027 -20.521 1.00 83.69 84 ASP A C 1
ATOM 677 O O . ASP A 1 84 ? 8.052 6.904 -20.606 1.00 83.69 84 ASP A O 1
ATOM 681 N N . ASP A 1 85 ? 10.170 6.215 -20.923 1.00 88.69 85 ASP A N 1
ATOM 682 C CA . ASP A 1 85 ? 10.648 7.407 -21.633 1.00 88.69 85 ASP A CA 1
ATOM 683 C C . ASP A 1 85 ? 10.507 7.276 -23.163 1.00 88.69 85 ASP A C 1
ATOM 685 O O . ASP A 1 85 ? 10.975 8.136 -23.913 1.00 88.69 85 ASP A O 1
ATOM 689 N N . GLY A 1 86 ? 9.862 6.201 -23.630 1.00 90.75 86 GLY A N 1
ATOM 690 C CA . GLY A 1 86 ? 9.629 5.887 -25.035 1.00 90.75 86 GLY A CA 1
ATOM 691 C C . GLY A 1 86 ? 10.800 5.179 -25.715 1.00 90.75 86 GLY A C 1
ATOM 692 O O . GLY A 1 86 ? 10.775 5.006 -26.934 1.00 90.75 86 GLY A O 1
ATOM 693 N N . ARG A 1 87 ? 11.841 4.788 -24.965 1.00 94.56 87 ARG A N 1
ATOM 694 C CA . ARG A 1 87 ? 13.037 4.127 -25.517 1.00 94.56 87 ARG A CA 1
ATOM 695 C C . ARG A 1 87 ? 13.072 2.619 -25.287 1.00 94.56 87 ARG A C 1
ATOM 697 O O . ARG A 1 87 ? 13.923 1.952 -25.876 1.00 94.56 87 ARG A O 1
ATOM 704 N N . LYS A 1 88 ? 12.182 2.074 -24.450 1.00 92.56 88 LYS A N 1
ATOM 705 C CA . LYS A 1 88 ? 12.109 0.630 -24.183 1.00 92.56 88 LYS A CA 1
ATOM 706 C C . LYS A 1 88 ? 11.743 -0.130 -25.461 1.00 92.56 88 LYS A C 1
ATOM 708 O O . LYS A 1 88 ? 10.834 0.259 -26.195 1.00 92.56 88 LYS A O 1
ATOM 713 N N . SER A 1 89 ? 12.434 -1.237 -25.737 1.00 95.31 89 SER A N 1
ATOM 714 C CA . SER A 1 89 ? 12.042 -2.111 -26.844 1.00 95.31 89 SER A CA 1
ATOM 715 C C . SER A 1 89 ? 10.750 -2.861 -26.500 1.00 95.31 89 SER A C 1
ATOM 717 O O . SER A 1 89 ? 10.406 -3.036 -25.331 1.00 95.31 89 SER A O 1
ATOM 719 N N . ARG A 1 90 ? 10.049 -3.401 -27.508 1.00 94.19 90 ARG A N 1
ATOM 720 C CA . ARG A 1 90 ? 8.893 -4.284 -27.259 1.00 94.19 90 ARG A CA 1
ATOM 721 C C . ARG A 1 90 ? 9.259 -5.470 -26.356 1.00 94.19 90 ARG A C 1
ATOM 723 O O . ARG A 1 90 ? 8.429 -5.884 -25.556 1.00 94.19 90 ARG A O 1
ATOM 730 N N . GLY A 1 91 ? 10.469 -6.019 -26.491 1.00 95.88 91 GLY A N 1
ATOM 731 C CA . GLY A 1 91 ? 10.939 -7.119 -25.645 1.00 95.88 91 GLY A CA 1
ATOM 732 C C . GLY A 1 91 ? 11.045 -6.710 -24.176 1.00 95.88 91 GLY A C 1
ATOM 733 O O . GLY A 1 91 ? 10.559 -7.434 -23.312 1.00 95.88 91 GLY A O 1
ATOM 734 N N . ASP A 1 92 ? 11.586 -5.520 -23.913 1.00 92.44 92 ASP A N 1
ATOM 735 C CA . ASP A 1 92 ? 11.728 -4.984 -22.554 1.00 92.44 92 ASP A CA 1
ATOM 736 C C . ASP A 1 92 ? 10.369 -4.661 -21.926 1.00 92.44 92 ASP A C 1
ATOM 738 O O . ASP A 1 92 ? 10.136 -4.993 -20.769 1.00 92.44 92 ASP A O 1
ATOM 742 N N . ILE A 1 93 ? 9.445 -4.081 -22.702 1.00 91.19 93 ILE A N 1
ATOM 743 C CA . ILE A 1 93 ? 8.078 -3.771 -22.245 1.00 91.19 93 ILE A CA 1
ATOM 744 C C . ILE A 1 93 ? 7.320 -5.047 -21.859 1.00 91.19 93 ILE A C 1
ATOM 746 O O . ILE A 1 93 ? 6.563 -5.055 -20.892 1.00 91.19 93 ILE A O 1
ATOM 750 N N . LEU A 1 94 ? 7.494 -6.130 -22.623 1.00 93.56 94 LEU A N 1
ATOM 751 C CA . LEU A 1 94 ? 6.840 -7.409 -22.334 1.00 93.56 94 LEU A CA 1
ATOM 752 C C . LEU A 1 94 ? 7.475 -8.141 -21.143 1.00 93.56 94 LEU A C 1
ATOM 754 O O . LEU A 1 94 ? 6.799 -8.943 -20.502 1.00 93.56 94 LEU A O 1
ATOM 758 N N . ASN A 1 95 ? 8.740 -7.861 -20.826 1.00 94.25 95 ASN A N 1
ATOM 759 C CA . ASN A 1 95 ? 9.439 -8.412 -19.668 1.00 94.25 95 ASN A CA 1
ATOM 760 C C . ASN A 1 95 ? 9.206 -7.563 -18.401 1.00 94.25 95 ASN A C 1
ATOM 762 O O . ASN A 1 95 ? 10.144 -7.076 -17.764 1.00 94.25 95 ASN A O 1
ATOM 766 N N . ASP A 1 96 ? 7.937 -7.378 -18.033 1.00 91.81 96 ASP A N 1
ATOM 767 C CA . ASP A 1 96 ? 7.514 -6.487 -16.946 1.00 91.81 96 ASP A CA 1
ATOM 768 C C . ASP A 1 96 ? 7.685 -7.109 -15.548 1.00 91.81 96 ASP A C 1
ATOM 770 O O . ASP A 1 96 ? 6.738 -7.415 -14.817 1.00 91.81 96 ASP A O 1
ATOM 774 N N . THR A 1 97 ? 8.941 -7.311 -15.168 1.00 93.44 97 THR A N 1
ATOM 775 C CA . THR A 1 97 ? 9.316 -7.842 -13.850 1.00 93.44 97 THR A CA 1
ATOM 776 C C . THR A 1 97 ? 8.953 -6.896 -12.703 1.00 93.44 97 THR A C 1
ATOM 778 O O . THR A 1 97 ? 8.673 -7.353 -11.593 1.00 93.44 97 THR A O 1
ATOM 781 N N . PHE A 1 98 ? 8.898 -5.587 -12.965 1.00 91.50 98 PHE A N 1
ATOM 782 C CA . PHE A 1 98 ? 8.534 -4.582 -11.971 1.00 91.50 98 PHE A CA 1
ATOM 783 C C . PHE A 1 98 ? 7.078 -4.732 -11.525 1.00 91.50 98 PHE A C 1
ATOM 785 O O . PHE A 1 98 ? 6.806 -4.814 -10.325 1.00 91.50 98 PHE A O 1
ATOM 792 N N . ARG A 1 99 ? 6.135 -4.818 -12.471 1.00 93.06 99 ARG A N 1
ATOM 793 C CA . ARG A 1 99 ? 4.706 -4.943 -12.155 1.00 93.06 99 ARG A CA 1
ATOM 794 C C . ARG A 1 99 ? 4.361 -6.310 -11.577 1.00 93.06 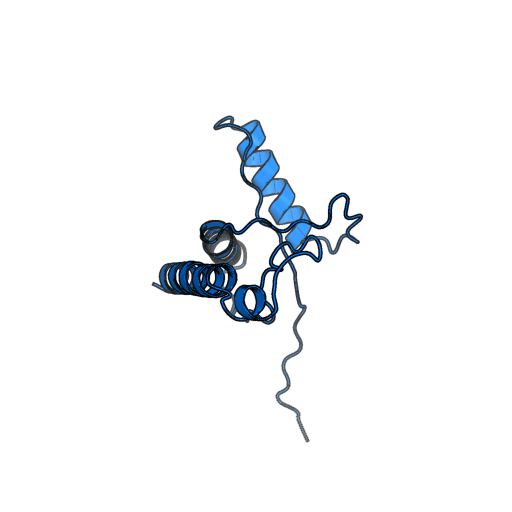99 ARG A C 1
ATOM 796 O O . ARG A 1 99 ? 3.507 -6.389 -10.696 1.00 93.06 99 ARG A O 1
ATOM 803 N N . ILE A 1 100 ? 5.048 -7.369 -12.014 1.00 94.69 100 ILE A N 1
ATOM 804 C CA . ILE A 1 100 ? 4.938 -8.697 -11.391 1.00 94.69 100 ILE A CA 1
ATOM 805 C C . ILE A 1 100 ? 5.293 -8.593 -9.906 1.00 94.69 100 ILE A C 1
ATOM 807 O O . ILE A 1 100 ? 4.456 -8.896 -9.054 1.00 94.69 100 ILE A O 1
ATOM 811 N N . LYS A 1 101 ? 6.479 -8.058 -9.592 1.00 94.56 101 LYS A N 1
ATOM 812 C CA . LYS A 1 101 ? 6.929 -7.894 -8.208 1.00 94.56 101 LYS A CA 1
ATOM 813 C C . LYS A 1 101 ? 6.003 -6.989 -7.391 1.00 94.56 101 LYS A C 1
ATOM 815 O O . LYS A 1 101 ? 5.707 -7.300 -6.240 1.00 94.56 101 LYS A O 1
ATOM 820 N N . TYR A 1 102 ? 5.509 -5.898 -7.980 1.00 93.56 102 TYR A N 1
ATOM 821 C CA . TYR A 1 102 ? 4.519 -5.025 -7.345 1.00 93.56 102 TYR A CA 1
ATOM 822 C C . TYR A 1 102 ? 3.306 -5.823 -6.856 1.00 93.56 102 TYR A C 1
ATOM 824 O O . TYR A 1 102 ? 2.939 -5.727 -5.683 1.00 93.56 102 TYR A O 1
ATOM 832 N N . HIS A 1 103 ? 2.700 -6.628 -7.731 1.00 95.50 103 HIS A N 1
ATOM 833 C CA . HIS A 1 103 ? 1.526 -7.414 -7.369 1.00 95.50 103 HIS A CA 1
ATOM 834 C C . HIS A 1 103 ? 1.855 -8.503 -6.345 1.00 95.50 103 HIS A C 1
ATOM 836 O O . HIS A 1 103 ? 1.093 -8.661 -5.393 1.00 95.50 103 HIS A O 1
ATOM 842 N N . GLU A 1 104 ? 2.984 -9.202 -6.483 1.00 97.06 104 GLU A N 1
ATOM 843 C CA . GLU A 1 104 ? 3.436 -10.201 -5.505 1.00 97.06 104 GLU A CA 1
ATOM 844 C C . GLU A 1 104 ? 3.585 -9.596 -4.104 1.00 97.06 104 GLU A C 1
ATOM 846 O O . GLU A 1 104 ? 2.984 -10.090 -3.147 1.00 97.06 104 GLU A O 1
ATOM 851 N N . 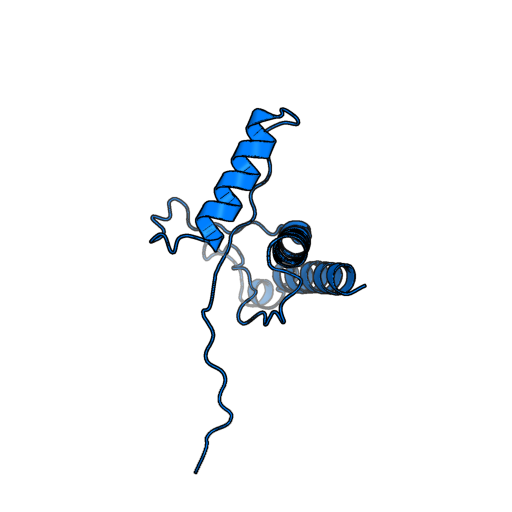ASP A 1 105 ? 4.317 -8.486 -3.986 1.00 95.88 105 ASP A N 1
ATOM 852 C CA . ASP A 1 105 ? 4.563 -7.827 -2.705 1.00 95.88 105 ASP A CA 1
ATOM 853 C C . ASP A 1 105 ? 3.245 -7.311 -2.086 1.00 95.88 105 ASP A C 1
ATOM 855 O O . ASP A 1 105 ? 3.009 -7.490 -0.889 1.00 95.88 105 ASP A O 1
ATOM 859 N N . HIS A 1 106 ? 2.335 -6.727 -2.879 1.00 94.50 106 HIS A N 1
ATOM 860 C CA . HIS A 1 106 ? 1.040 -6.240 -2.374 1.00 94.50 106 HIS A CA 1
ATOM 861 C C . HIS A 1 106 ? 0.111 -7.384 -1.946 1.00 94.50 106 HIS A C 1
ATOM 863 O O . HIS A 1 106 ? -0.547 -7.278 -0.910 1.00 94.50 106 HIS A O 1
ATOM 869 N N . LEU A 1 107 ? 0.073 -8.495 -2.691 1.00 95.94 107 LEU A N 1
ATOM 870 C CA . LEU A 1 107 ? -0.710 -9.679 -2.320 1.00 95.94 107 LEU A CA 1
ATOM 871 C C . LEU A 1 107 ? -0.187 -10.319 -1.027 1.00 95.94 107 LEU A C 1
ATOM 873 O O . LEU A 1 107 ? -0.982 -10.728 -0.181 1.00 95.94 107 LEU A O 1
ATOM 877 N N . GLN A 1 108 ? 1.132 -10.342 -0.816 1.00 97.38 108 GLN A N 1
ATOM 878 C CA . GLN A 1 108 ? 1.712 -10.789 0.454 1.00 97.38 108 GLN A CA 1
ATOM 879 C C . GLN A 1 108 ? 1.295 -9.893 1.626 1.00 97.38 108 GLN A C 1
ATOM 881 O O . GLN A 1 108 ? 1.018 -10.387 2.719 1.00 97.38 108 GLN A O 1
ATOM 886 N N . GLN A 1 109 ? 1.245 -8.576 1.428 1.00 96.19 109 GLN A N 1
ATOM 887 C CA . GLN A 1 109 ? 0.806 -7.647 2.473 1.00 96.19 109 GLN A CA 1
ATOM 888 C C . GLN A 1 109 ? -0.701 -7.746 2.732 1.00 96.19 109 GLN A C 1
ATOM 890 O O . GLN A 1 109 ? -1.112 -7.640 3.887 1.00 96.19 109 GLN A O 1
ATOM 895 N N . LEU A 1 110 ? -1.506 -8.032 1.703 1.00 94.25 110 LEU A N 1
ATOM 896 C CA . LEU A 1 110 ? -2.927 -8.348 1.850 1.00 94.25 110 LEU A CA 1
ATOM 897 C C . LEU A 1 110 ? -3.129 -9.617 2.685 1.00 94.25 110 LEU A C 1
ATOM 899 O O . LEU A 1 110 ? -3.909 -9.606 3.632 1.00 94.25 110 LEU A O 1
ATOM 903 N N . TYR A 1 111 ? -2.374 -10.682 2.403 1.00 95.88 111 TYR A N 1
ATOM 904 C CA . TYR A 1 111 ? -2.402 -11.906 3.207 1.00 95.88 111 TYR A CA 1
ATOM 905 C C . TYR A 1 111 ? -2.061 -11.626 4.680 1.00 95.88 111 TYR A C 1
ATOM 907 O O . TYR A 1 111 ? -2.788 -12.045 5.575 1.00 95.88 111 TYR A O 1
ATOM 915 N N . LYS A 1 112 ? -1.019 -10.823 4.940 1.00 96.31 112 LYS A N 1
ATOM 916 C CA . LYS A 1 112 ? -0.642 -10.377 6.296 1.00 96.31 112 LYS A CA 1
ATOM 917 C C . LYS A 1 112 ? -1.679 -9.478 6.987 1.00 96.31 112 LYS A C 1
ATOM 919 O O . LYS A 1 112 ? -1.527 -9.234 8.175 1.00 96.31 112 LYS A O 1
ATOM 924 N N . ALA A 1 113 ? -2.632 -8.895 6.261 1.00 92.75 113 ALA A N 1
ATOM 925 C CA . ALA A 1 113 ? -3.712 -8.091 6.842 1.00 92.75 113 ALA A CA 1
ATOM 926 C C . ALA A 1 113 ? -4.929 -8.951 7.230 1.00 92.75 113 ALA A C 1
ATOM 928 O O . ALA A 1 113 ? -5.723 -8.552 8.081 1.00 92.75 113 ALA A O 1
ATOM 929 N N . ILE A 1 114 ? -5.080 -10.112 6.583 1.00 91.56 114 ILE A N 1
ATOM 930 C CA . ILE A 1 114 ? -6.147 -11.085 6.848 1.00 91.56 114 ILE A CA 1
ATOM 931 C C . ILE A 1 114 ? -5.791 -11.970 8.048 1.00 91.56 114 ILE A C 1
ATOM 933 O O . ILE A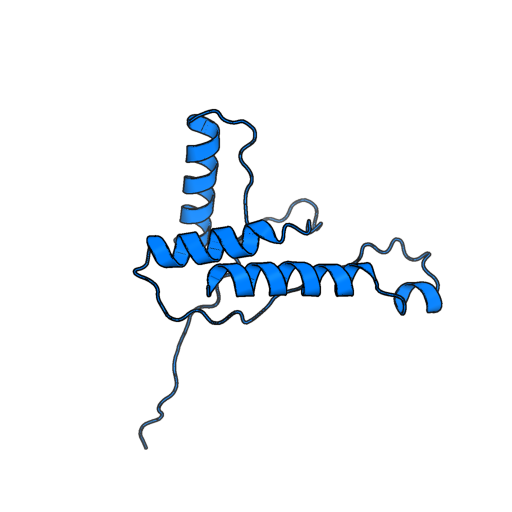 1 114 ? -6.664 -12.240 8.873 1.00 91.56 114 ILE A O 1
ATOM 937 N N . MET A 1 115 ? -4.534 -12.425 8.107 1.00 84.50 115 MET A N 1
ATOM 938 C CA . MET A 1 115 ? -3.986 -13.264 9.182 1.00 84.50 115 MET A CA 1
ATOM 939 C C . MET A 1 115 ? -3.771 -12.470 10.470 1.00 84.50 115 MET A C 1
ATOM 941 O O . MET A 1 115 ? -4.089 -13.023 11.544 1.00 84.50 115 MET A O 1
#

Organism: Brassica napus (NCBI:txid3708)

Foldseek 3Di:
DDDPDDDDDDADFDQDDFPDPDPVSVVVRVVRRCCRVVPPDDDPDDPPADDQDLLSLLVNQVCCCVPVVHDDDDDPDDFHDDDDPPPDDPVRVVVCPVRVVSVVSNVVSVVVSVD

pLDDT: mean 84.69, std 12.54, range [39.69, 97.38]

Radius of gyration: 17.39 Å; chains: 1; bounding box: 52×32×45 Å